Protein 1CEW (pdb70)

Secondary structure (DSSP, 8-state):
---EE--TT-HHHHHHHHHHTHHHHTTS--SEEEEEEEEEEEEEEESSSEEEEEEEEEEEEEEETT-TTHHHHHHHH-SS-S-EEEEEEEEEEETTTTEEEEEEEEE-

Solvent-accessible surface area: 7016 Å² total; per-residue (Å²): 132,63,63,87,96,9,113,76,133,38,148,19,0,95,116,0,23,139,47,0,18,52,54,46,27,171,78,39,152,45,135,51,8,12,75,38,53,154,35,82,41,13,85,90,32,125,81,63,0,44,56,14,36,0,61,0,33,2,6,96,8,67,0,44,82,106,35,84,94,56,116,74,25,27,128,146,29,110,112,125,92,58,150,132,29,42,1,33,2,17,0,40,7,24,72,155,111,126,62,40,110,45,101,78,62,128,54,175

Radius of gyration: 14.5 Å; Cα contacts (8 Å, |Δi|>4): 196; chains: 1; bounding box: 26×41×33 Å

Structure (mmCIF, N/CA/C/O backbone):
data_1CEW
#
_entry.id   1CEW
#
_cell.length_a   47.900
_cell.length_b   47.900
_cell.length_c   87.500
_cell.angle_alpha   90.00
_cell.angle_beta   90.00
_cell.angle_gamma   120.00
#
_symmetry.space_group_name_H-M   'P 31 2 1'
#
loop_
_entity.id
_entity.type
_entity.pdbx_description
1 polymer CYSTATIN
2 water water
#
loop_
_atom_site.group_PDB
_atom_site.id
_atom_site.type_symbol
_atom_site.label_atom_id
_atom_site.label_alt_id
_atom_site.label_comp_id
_atom_site.label_asym_id
_atom_site.label_entity_id
_atom_site.label_seq_id
_atom_site.pdbx_PDB_ins_code
_atom_site.Cartn_x
_atom_site.Cartn_y
_atom_site.Cartn_z
_atom_site.occupancy
_atom_site.B_iso_or_equiv
_atom_site.auth_seq_id
_atom_site.auth_comp_id
_atom_site.auth_asym_id
_atom_site.auth_atom_id
_atom_site.pdbx_PDB_model_num
ATOM 1 N N . GLY A 1 1 ? 4.234 11.202 19.095 0.00 0.00 9 GLY I N 1
ATOM 2 C CA . GLY A 1 1 ? 3.223 12.089 18.503 1.00 28.40 9 GLY I CA 1
ATOM 3 C C . GLY A 1 1 ? 3.491 12.308 17.024 1.00 41.87 9 GLY I C 1
ATOM 4 O O . GLY A 1 1 ? 3.683 11.333 16.294 1.00 33.67 9 GLY I O 1
ATOM 5 N N . ALA A 1 2 ? 3.002 13.457 16.606 1.00 35.61 10 ALA I N 1
ATOM 6 C CA . ALA A 1 2 ? 2.656 13.655 15.200 1.00 29.23 10 ALA I CA 1
ATOM 7 C C . ALA A 1 2 ? 2.114 15.066 15.080 1.00 43.24 10 ALA I C 1
ATOM 8 O O . ALA A 1 2 ? 1.675 15.647 16.076 1.00 43.30 10 ALA I O 1
ATOM 10 N N . PRO A 1 3 ? 2.263 15.625 13.916 1.00 28.39 11 PRO I N 1
ATOM 11 C CA . PRO A 1 3 ? 2.242 17.067 13.918 1.00 30.16 11 PRO I CA 1
ATOM 12 C C . PRO A 1 3 ? 0.828 17.643 14.027 1.00 15.90 11 PRO I C 1
ATOM 13 O O . PRO A 1 3 ? -0.100 17.041 13.498 1.00 15.25 11 PRO I O 1
ATOM 17 N N . VAL A 1 4 ? 0.714 18.653 14.894 1.00 21.33 12 VAL I N 1
ATOM 18 C CA . VAL A 1 4 ? -0.579 19.211 15.375 1.00 21.38 12 VAL I CA 1
ATOM 19 C C . VAL A 1 4 ? -0.557 20.734 15.293 1.00 14.15 12 VAL I C 1
ATOM 20 O O . VAL A 1 4 ? 0.460 21.347 14.990 1.00 19.89 12 VAL I O 1
ATOM 24 N N . PRO A 1 5 ? -1.701 21.305 15.087 1.00 17.25 13 PRO I N 1
ATOM 25 C CA . PRO A 1 5 ? -1.734 22.701 14.646 1.00 18.18 13 PRO I CA 1
ATOM 26 C C . PRO A 1 5 ? -1.265 23.650 15.761 1.00 15.87 13 PRO I C 1
ATOM 27 O O . PRO A 1 5 ? -1.457 23.370 16.954 1.00 18.78 13 PRO I O 1
ATOM 31 N N . VAL A 1 6 ? -0.702 24.770 15.303 1.00 15.15 14 VAL I N 1
ATOM 32 C CA . VAL A 1 6 ? -0.311 25.853 16.172 1.00 3.00 14 VAL I CA 1
ATOM 33 C C . VAL A 1 6 ? -1.161 27.009 15.738 1.00 3.06 14 VAL I C 1
ATOM 34 O O . VAL A 1 6 ? -1.559 26.996 14.577 1.00 8.08 14 VAL I O 1
ATOM 38 N N . ASP A 1 7 ? -1.663 27.752 16.685 1.00 27.55 15 ASP I N 1
ATOM 39 C CA . ASP A 1 7 ? -2.625 28.773 16.267 1.00 17.89 15 ASP I CA 1
ATOM 40 C C . ASP A 1 7 ? -1.814 29.975 15.798 1.00 7.85 15 ASP I C 1
ATOM 41 O O . ASP A 1 7 ? -0.714 30.146 16.303 1.00 20.53 15 ASP I O 1
ATOM 46 N N . GLU A 1 8 ? -2.305 30.716 14.827 1.00 15.58 16 GLU I N 1
ATOM 47 C CA . GLU A 1 8 ? -1.504 31.810 14.209 1.00 19.93 16 GLU I CA 1
ATOM 48 C C . GLU A 1 8 ? -0.983 32.841 15.195 1.00 21.59 16 GLU I C 1
ATOM 49 O O . GLU A 1 8 ? -0.474 33.896 14.810 1.00 29.43 16 GLU I O 1
ATOM 55 N N . ASN A 1 9 ? -1.545 32.762 16.349 1.00 35.63 17 ASN I N 1
ATOM 56 C CA . ASN A 1 9 ? -1.435 33.851 17.280 1.00 24.25 17 ASN I CA 1
ATOM 57 C C . ASN A 1 9 ? -0.316 33.513 18.263 1.00 31.52 17 ASN I C 1
ATOM 58 O O . ASN A 1 9 ? 0.096 34.338 19.082 1.00 33.41 17 ASN I O 1
ATOM 63 N N . ASP A 1 10 ? 0.296 32.379 17.969 1.00 10.74 18 ASP I N 1
ATOM 64 C CA . ASP A 1 10 ? 1.409 31.803 18.737 1.00 12.23 18 ASP I CA 1
ATOM 65 C C . ASP A 1 10 ? 2.718 32.515 18.444 1.00 3.00 18 ASP I C 1
ATOM 66 O O . ASP A 1 10 ? 2.920 33.016 17.348 1.00 12.13 18 ASP I O 1
ATOM 71 N N . GLU A 1 11 ? 3.567 32.541 19.389 1.00 3.00 19 GLU I N 1
ATOM 72 C CA . GLU A 1 11 ? 4.721 33.358 19.187 1.00 5.96 19 GLU I CA 1
ATOM 73 C C . GLU A 1 11 ? 5.883 32.564 18.655 1.00 10.37 19 GLU I C 1
ATOM 74 O O . GLU A 1 11 ? 6.834 33.171 18.164 1.00 8.63 19 GLU I O 1
ATOM 80 N N . GLY A 1 12 ? 5.779 31.256 18.774 1.00 10.06 20 GLY I N 1
ATOM 81 C CA . GLY A 1 12 ? 6.872 30.469 18.186 1.00 14.90 20 GLY I CA 1
ATOM 82 C C . GLY A 1 12 ? 6.723 30.467 16.656 1.00 25.96 20 GLY I C 1
ATOM 83 O O . GLY A 1 12 ? 7.723 30.459 15.930 1.00 16.10 20 GLY I O 1
ATOM 84 N N . LEU A 1 13 ? 5.463 30.301 16.255 1.00 9.29 21 LEU I N 1
ATOM 85 C CA . LEU A 1 13 ? 5.028 30.185 14.891 1.00 3.00 21 LEU I CA 1
ATOM 86 C C . LEU A 1 13 ? 5.405 31.506 14.271 1.00 3.00 21 LEU I C 1
ATOM 87 O O . LEU A 1 13 ? 6.221 31.472 13.348 1.00 18.01 21 LEU I O 1
ATOM 92 N N . GLN A 1 14 ? 5.013 32.597 14.896 1.00 3.49 22 GLN I N 1
ATOM 93 C CA . GLN A 1 14 ? 5.293 33.987 14.398 1.00 8.15 22 GLN I CA 1
ATOM 94 C C . GLN A 1 14 ? 6.798 34.242 14.209 1.00 13.18 22 GLN I C 1
ATOM 95 O O . GLN A 1 14 ? 7.183 35.016 13.347 1.00 18.50 22 GLN I O 1
ATOM 101 N N . ARG A 1 15 ? 7.651 33.498 14.880 1.00 14.14 23 ARG I N 1
ATOM 102 C CA . ARG A 1 15 ? 9.135 33.640 14.794 1.00 18.03 23 ARG I CA 1
ATOM 103 C C . ARG A 1 15 ? 9.663 32.765 13.673 1.00 17.83 23 ARG I C 1
ATOM 104 O O . ARG A 1 15 ? 10.739 33.014 13.099 1.00 8.57 23 ARG I O 1
ATOM 112 N N . ALA A 1 16 ? 8.918 31.714 13.519 1.00 5.33 24 ALA I N 1
ATOM 113 C CA . ALA A 1 16 ? 9.319 30.641 12.596 1.00 3.00 24 ALA I CA 1
ATOM 114 C C . ALA A 1 16 ? 9.007 31.155 11.224 1.00 7.06 24 ALA I C 1
ATOM 115 O O . ALA A 1 16 ? 9.715 30.772 10.306 1.00 9.77 24 ALA I O 1
ATOM 117 N N . LEU A 1 17 ? 7.877 31.838 11.158 1.00 3.00 25 LEU I N 1
ATOM 118 C CA . LEU A 1 17 ? 7.374 32.258 9.847 1.00 3.00 25 LEU I CA 1
ATOM 119 C C . LEU A 1 17 ? 8.184 33.439 9.403 1.00 18.60 25 LEU I C 1
ATOM 120 O O . LEU A 1 17 ? 8.166 33.784 8.226 1.00 21.37 25 LEU I O 1
ATOM 125 N N . GLN A 1 18 ? 8.582 34.202 10.386 1.00 3.00 26 GLN I N 1
ATOM 126 C CA . GLN A 1 18 ? 9.256 35.427 10.003 1.00 3.00 26 GLN I CA 1
ATOM 127 C C . GLN A 1 18 ? 10.642 34.939 9.596 1.00 3.00 26 GLN I C 1
ATOM 128 O O . GLN A 1 18 ? 11.494 35.738 9.291 1.00 8.06 26 GLN I O 1
ATOM 134 N N . PHE A 1 19 ? 11.009 33.744 9.954 1.00 6.18 27 PHE I N 1
ATOM 135 C CA . PHE A 1 19 ? 12.403 33.328 9.721 1.00 3.00 27 PHE I CA 1
ATOM 136 C C . PHE A 1 19 ? 12.441 32.730 8.326 1.00 10.49 27 PHE I C 1
ATOM 137 O O . PHE A 1 19 ? 13.295 33.101 7.531 1.00 19.19 27 PHE I O 1
ATOM 145 N N . ALA A 1 20 ? 11.414 31.995 8.012 1.00 3.74 28 ALA I N 1
ATOM 146 C CA . ALA A 1 20 ? 11.232 31.412 6.698 1.00 3.00 28 ALA I CA 1
ATOM 147 C C . ALA A 1 20 ? 11.301 32.529 5.688 1.00 3.00 28 ALA I C 1
ATOM 148 O O . ALA A 1 20 ? 11.964 32.333 4.697 1.00 3.35 28 ALA I O 1
ATOM 150 N N . MET A 1 21 ? 10.632 33.620 5.935 1.00 3.00 29 MET I N 1
ATOM 151 C CA . MET A 1 21 ? 10.462 34.596 4.894 1.00 7.45 29 MET I CA 1
ATOM 152 C C . MET A 1 21 ? 11.724 35.447 4.592 1.00 8.99 29 MET I C 1
ATOM 153 O O . MET A 1 21 ? 11.717 36.179 3.615 1.00 3.01 29 MET I O 1
ATOM 158 N N . ALA A 1 22 ? 12.575 35.626 5.539 1.00 3.00 30 ALA I N 1
ATOM 159 C CA . ALA A 1 22 ? 13.686 36.563 5.417 1.00 7.95 30 ALA I CA 1
ATOM 160 C C . ALA A 1 22 ? 14.812 35.845 4.713 1.00 6.76 30 ALA I C 1
ATOM 161 O O . ALA A 1 22 ? 15.497 36.379 3.825 1.00 13.69 30 ALA I O 1
ATOM 163 N N . GLU A 1 23 ? 14.756 34.597 5.003 1.00 3.00 31 GLU I N 1
ATOM 164 C CA . GLU A 1 23 ? 15.610 33.654 4.296 1.00 5.81 31 GLU I CA 1
ATOM 165 C C . GLU A 1 23 ? 15.001 33.424 2.930 1.00 9.92 31 GLU I C 1
ATOM 166 O O . GLU A 1 23 ? 15.638 32.825 2.090 1.00 15.27 31 GLU I O 1
ATOM 172 N N . TYR A 1 24 ? 13.717 33.644 2.776 1.00 4.77 32 TYR I N 1
ATOM 173 C CA . TYR A 1 24 ? 13.251 33.376 1.389 1.00 3.00 32 TYR I CA 1
ATOM 174 C C . TYR A 1 24 ? 13.678 34.604 0.606 1.00 3.00 32 TYR I C 1
ATOM 175 O O . TYR A 1 24 ? 14.378 34.592 -0.379 1.00 13.58 32 TYR I O 1
ATOM 184 N N . ASN A 1 25 ? 13.417 35.670 1.149 1.00 3.00 33 ASN I N 1
ATOM 185 C CA . ASN A 1 25 ? 13.793 36.981 0.591 1.00 4.86 33 ASN I CA 1
ATOM 186 C C . ASN A 1 25 ? 15.243 37.278 0.156 1.00 3.83 33 ASN I C 1
ATOM 187 O O . ASN A 1 25 ? 15.409 37.701 -0.980 1.00 5.68 33 ASN I O 1
ATOM 192 N N . ARG A 1 26 ? 16.226 36.677 0.807 1.00 5.50 34 ARG I N 1
ATOM 193 C CA . ARG A 1 26 ? 17.631 36.618 0.306 1.00 3.00 34 ARG I CA 1
ATOM 194 C C . ARG A 1 26 ? 17.867 35.611 -0.810 1.00 7.79 34 ARG I C 1
ATOM 195 O O . ARG A 1 26 ? 18.998 35.383 -1.256 1.00 5.09 34 ARG I O 1
ATOM 203 N N . ALA A 1 27 ? 17.127 34.553 -0.723 1.00 9.04 35 ALA I N 1
ATOM 204 C CA . ALA A 1 27 ? 17.589 33.488 -1.546 1.00 3.00 35 ALA I CA 1
ATOM 205 C C . ALA A 1 27 ? 17.178 33.767 -2.987 1.00 9.15 35 ALA I C 1
ATOM 206 O O . ALA A 1 27 ? 17.821 33.284 -3.932 1.00 9.82 35 ALA I O 1
ATOM 208 N N . SER A 1 28 ? 16.115 34.550 -3.091 1.00 29.46 36 SER I N 1
ATOM 209 C CA . SER A 1 28 ? 15.604 34.999 -4.388 1.00 28.60 36 SER I CA 1
ATOM 210 C C . SER A 1 28 ? 16.456 36.145 -4.915 1.00 32.55 36 SER I C 1
ATOM 211 O O . SER A 1 28 ? 16.866 36.994 -4.137 1.00 19.20 36 SER I O 1
ATOM 214 N N . ASN A 1 29 ? 16.701 36.108 -6.203 1.00 45.09 37 ASN I N 1
ATOM 215 C CA . ASN A 1 29 ? 17.478 37.087 -6.960 1.00 39.68 37 ASN I CA 1
ATOM 216 C C . ASN A 1 29 ? 16.498 37.951 -7.738 1.00 29.89 37 ASN I C 1
ATOM 217 O O . ASN A 1 29 ? 16.818 38.485 -8.797 1.00 48.33 37 ASN I O 1
ATOM 222 N N . ASP A 1 30 ? 15.505 38.415 -7.028 1.00 20.62 38 ASP I N 1
ATOM 223 C CA . ASP A 1 30 ? 14.702 39.531 -7.586 1.00 29.67 38 ASP I CA 1
ATOM 224 C C . ASP A 1 30 ? 15.031 40.817 -6.809 1.00 4.27 38 ASP I C 1
ATOM 225 O O . ASP A 1 30 ? 16.035 40.811 -6.101 1.00 15.38 38 ASP I O 1
ATOM 230 N N . LYS A 1 31 ? 14.408 41.926 -7.122 1.00 16.43 39 LYS I N 1
ATOM 231 C CA . LYS A 1 31 ? 14.841 43.199 -6.614 1.00 6.60 39 LYS I CA 1
ATOM 232 C C . LYS A 1 31 ? 13.798 43.688 -5.629 1.00 25.71 39 LYS I C 1
ATOM 233 O O . LYS A 1 31 ? 14.067 44.518 -4.761 1.00 25.91 39 LYS I O 1
ATOM 239 N N . TYR A 1 32 ? 12.661 43.083 -5.749 1.00 5.69 40 TYR I N 1
ATOM 240 C CA . TYR A 1 32 ? 11.621 43.409 -4.789 1.00 22.54 40 TYR I CA 1
ATOM 241 C C . TYR A 1 32 ? 11.537 42.297 -3.740 1.00 5.55 40 TYR I C 1
ATOM 242 O O . TYR A 1 32 ? 11.371 41.147 -4.119 1.00 4.36 40 TYR I O 1
ATOM 251 N N . SER A 1 33 ? 11.033 42.786 -2.646 1.00 23.87 41 SER I N 1
ATOM 252 C CA . SER A 1 33 ? 10.390 42.040 -1.623 1.00 16.06 41 SER I CA 1
ATOM 253 C C . SER A 1 33 ? 9.156 41.258 -2.064 1.00 30.40 41 SER I C 1
ATOM 254 O O . SER A 1 33 ? 8.323 41.802 -2.794 1.00 28.94 41 SER I O 1
ATOM 257 N N . SER A 1 34 ? 9.001 40.178 -1.285 1.00 12.89 42 SER I N 1
ATOM 258 C CA . SER A 1 34 ? 7.870 39.236 -1.110 1.00 6.19 42 SER I CA 1
ATOM 259 C C . SER A 1 34 ? 7.356 39.262 0.317 1.00 3.00 42 SER I C 1
ATOM 260 O O . SER A 1 34 ? 8.146 39.588 1.185 1.00 3.00 42 SER I O 1
ATOM 263 N N . ARG A 1 35 ? 6.068 39.046 0.437 1.00 3.00 43 ARG I N 1
ATOM 264 C CA . ARG A 1 35 ? 5.284 39.000 1.646 1.00 3.00 43 ARG I CA 1
ATOM 265 C C . ARG A 1 35 ? 4.478 37.721 1.802 1.00 3.00 43 ARG I C 1
ATOM 266 O O . ARG A 1 35 ? 4.053 37.188 0.795 1.00 3.43 43 ARG I O 1
ATOM 274 N N . VAL A 1 36 ? 4.035 37.340 3.005 1.00 3.40 44 VAL I N 1
ATOM 275 C CA . VAL A 1 36 ? 2.962 36.295 3.202 1.00 3.53 44 VAL I CA 1
ATOM 276 C C . VAL A 1 36 ? 1.579 36.912 3.024 1.00 19.86 44 VAL I C 1
ATOM 277 O O . VAL A 1 36 ? 1.319 38.020 3.493 1.00 15.54 44 VAL I O 1
ATOM 281 N N . VAL A 1 37 ? 0.750 36.230 2.287 1.00 7.32 45 VAL I N 1
ATOM 282 C CA . VAL A 1 37 ? -0.520 36.825 1.942 1.00 13.09 45 VAL I CA 1
ATOM 283 C C . VAL A 1 37 ? -1.562 36.026 2.689 1.00 4.19 45 VAL I C 1
ATOM 284 O O . VAL A 1 37 ? -2.648 36.540 2.995 1.00 23.34 45 VAL I O 1
ATOM 288 N N . ARG A 1 38 ? -1.059 34.937 3.229 1.00 3.00 46 ARG I N 1
ATOM 289 C CA . ARG A 1 38 ? -1.952 34.006 3.967 1.00 3.21 46 ARG I CA 1
ATOM 290 C C . ARG A 1 38 ? -1.159 32.812 4.511 1.00 3.00 46 ARG I C 1
ATOM 291 O O . ARG A 1 38 ? -0.413 32.255 3.737 1.00 10.40 46 ARG I O 1
ATOM 299 N N . VAL A 1 39 ? -1.340 32.338 5.738 1.00 3.00 47 VAL I N 1
ATOM 300 C CA . VAL A 1 39 ? -0.748 31.073 6.082 1.00 3.00 47 VAL I CA 1
ATOM 301 C C . VAL A 1 39 ? -1.816 30.019 5.755 1.00 3.00 47 VAL I C 1
ATOM 302 O O . VAL A 1 39 ? -2.961 30.404 5.877 1.00 11.30 47 VAL I O 1
ATOM 306 N N . ILE A 1 40 ? -1.557 28.936 5.033 1.00 3.00 48 ILE I N 1
ATOM 307 C CA . ILE A 1 40 ? -2.552 27.992 4.545 1.00 3.00 48 ILE I CA 1
ATOM 308 C C . ILE A 1 40 ? -2.840 26.835 5.479 1.00 5.14 48 ILE I C 1
ATOM 309 O O . ILE A 1 40 ? -4.012 26.553 5.746 1.00 15.77 48 ILE I O 1
ATOM 314 N N . SER A 1 41 ? -1.762 26.381 6.121 1.00 3.00 49 SER I N 1
ATOM 315 C CA . SER A 1 41 ? -1.730 25.614 7.350 1.00 3.00 49 SER I CA 1
ATOM 316 C C . SER A 1 41 ? -0.413 25.890 8.050 1.00 14.33 49 SER I C 1
ATOM 317 O O . SER A 1 41 ? 0.534 26.209 7.346 1.00 7.83 49 SER I O 1
ATOM 320 N N . ALA A 1 42 ? -0.392 25.847 9.395 1.00 15.05 50 ALA I N 1
ATOM 321 C CA . ALA A 1 42 ? 0.793 26.020 10.278 1.00 3.00 50 ALA I CA 1
ATOM 322 C C . ALA A 1 42 ? 0.668 24.864 11.254 1.00 3.00 50 ALA I C 1
ATOM 323 O O . ALA A 1 42 ? -0.481 24.627 11.584 1.00 7.57 50 ALA I O 1
ATOM 325 N N . LYS A 1 43 ? 1.680 23.947 11.367 1.00 4.25 51 LYS I N 1
ATOM 326 C CA . LYS A 1 43 ? 1.695 22.800 12.293 1.00 3.00 51 LYS I CA 1
ATOM 327 C C . LYS A 1 43 ? 2.943 22.782 13.167 1.00 3.00 51 LYS I C 1
ATOM 328 O O . LYS A 1 43 ? 4.009 23.000 12.653 1.00 5.35 51 LYS I O 1
ATOM 334 N N . ARG A 1 44 ? 2.927 22.182 14.332 1.00 14.90 52 ARG I N 1
ATOM 335 C CA . ARG A 1 44 ? 4.217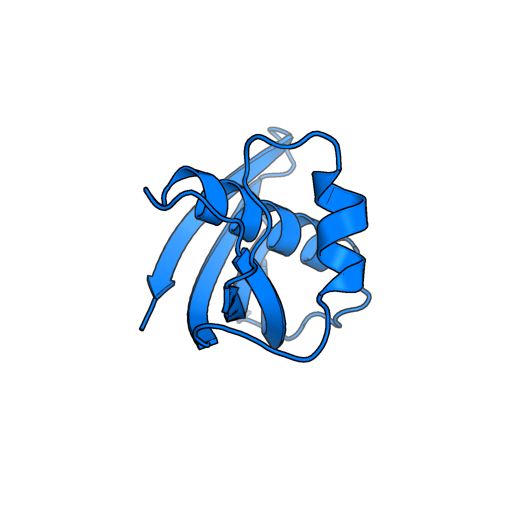 21.843 14.932 1.00 3.00 52 ARG I CA 1
ATOM 336 C C . ARG A 1 44 ? 4.311 20.397 15.431 1.00 3.38 52 ARG I C 1
ATOM 337 O O . ARG A 1 44 ? 3.296 19.760 15.681 1.00 10.92 52 ARG I O 1
ATOM 345 N N . GLN A 1 45 ? 5.529 19.916 15.568 1.00 3.00 53 GLN I N 1
ATOM 346 C CA . GLN A 1 45 ? 5.830 18.718 16.284 1.00 3.00 53 GLN I CA 1
ATOM 347 C C . GLN A 1 45 ? 7.193 18.752 16.958 1.00 6.89 53 GLN I C 1
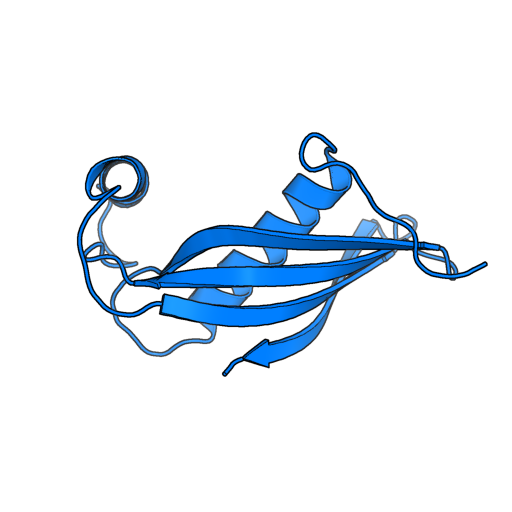ATOM 348 O O . GLN A 1 45 ? 8.073 19.599 16.736 1.00 5.69 53 GLN I O 1
ATOM 354 N N . LEU A 1 46 ? 7.147 18.040 18.017 1.00 41.13 54 LEU I N 1
ATOM 355 C CA . LEU A 1 46 ? 8.228 18.028 18.973 1.00 43.95 54 LEU I CA 1
ATOM 356 C C . LEU A 1 46 ? 9.031 16.740 18.753 1.00 34.76 54 LEU I C 1
ATOM 357 O O . LEU A 1 46 ? 8.544 15.633 18.961 1.00 37.32 54 LEU I O 1
ATOM 362 N N . VAL A 1 47 ? 10.160 16.869 18.169 1.00 24.16 55 VAL I N 1
ATOM 363 C CA . VAL A 1 47 ? 10.859 15.626 17.946 1.00 34.48 55 VAL I CA 1
ATOM 364 C C . VAL A 1 47 ? 12.095 15.626 18.828 1.00 36.97 55 VAL I C 1
ATOM 365 O O . VAL A 1 47 ? 12.479 14.574 19.322 1.00 39.16 55 VAL I O 1
ATOM 369 N N . SER A 1 48 ? 12.505 16.803 19.238 1.00 28.44 56 SER I N 1
ATOM 370 C CA . SER A 1 48 ? 13.506 16.964 20.304 1.00 24.55 56 SER I CA 1
ATOM 371 C C . SER A 1 48 ? 13.604 18.447 20.496 1.00 25.95 56 SER I C 1
ATOM 372 O O . SER A 1 48 ? 12.955 18.880 21.444 1.00 29.12 56 SER I O 1
ATOM 375 N N . GLY A 1 49 ? 13.914 19.118 19.349 1.00 3.00 57 GLY I N 1
ATOM 376 C CA . GLY A 1 49 ? 13.519 20.515 19.255 1.00 13.42 57 GLY I CA 1
ATOM 377 C C . GLY A 1 49 ? 12.109 20.665 18.694 1.00 5.72 57 GLY I C 1
ATOM 378 O O . GLY A 1 49 ? 11.472 19.650 18.490 1.00 6.97 57 GLY I O 1
ATOM 379 N N . ILE A 1 50 ? 11.645 21.879 18.337 1.00 12.48 58 ILE I N 1
ATOM 380 C CA . ILE A 1 50 ? 10.274 22.073 17.758 1.00 3.00 58 ILE I CA 1
ATOM 381 C C . ILE A 1 50 ? 10.322 22.393 16.266 1.00 6.21 58 ILE I C 1
ATOM 382 O O . ILE A 1 50 ? 11.218 23.086 15.789 1.00 9.05 58 ILE I O 1
ATOM 387 N N . LYS A 1 51 ? 9.637 21.557 15.548 1.00 13.27 59 LYS I N 1
ATOM 388 C CA . LYS A 1 51 ? 9.777 21.520 14.100 1.00 4.65 59 LYS I CA 1
ATOM 389 C C . LYS A 1 51 ? 8.470 22.008 13.551 1.00 3.00 59 LYS I C 1
ATOM 390 O O . LYS A 1 51 ? 7.513 21.348 13.888 1.00 3.78 59 LYS I O 1
ATOM 396 N N . TYR A 1 52 ? 8.446 23.121 12.861 1.00 3.87 60 TYR I N 1
ATOM 397 C CA . TYR A 1 52 ? 7.243 23.696 12.311 1.00 3.00 60 TYR I CA 1
ATOM 398 C C . TYR A 1 52 ? 7.194 23.291 10.842 1.00 3.00 60 TYR I C 1
ATOM 399 O O . TYR A 1 52 ? 8.206 23.451 10.171 1.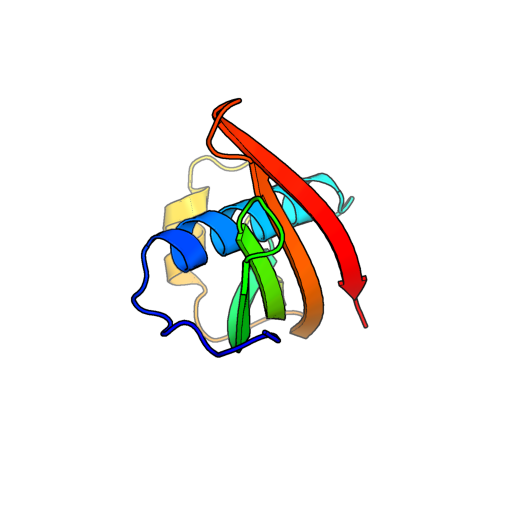00 7.64 60 TYR I O 1
ATOM 408 N N . ILE A 1 53 ? 6.001 23.141 10.342 1.00 12.54 61 ILE I N 1
ATOM 409 C CA . ILE A 1 53 ? 5.642 22.962 8.943 1.00 3.00 61 ILE I CA 1
ATOM 410 C C . ILE A 1 53 ? 4.563 23.963 8.609 1.00 3.00 61 ILE I C 1
ATOM 411 O O . ILE A 1 53 ? 3.373 23.760 8.853 1.00 3.00 61 ILE I O 1
ATOM 416 N N . LEU A 1 54 ? 5.005 24.906 7.842 1.00 6.82 62 LEU I N 1
ATOM 417 C CA . LEU A 1 54 ? 4.185 26.061 7.406 1.00 9.35 62 LEU I CA 1
ATOM 418 C C . LEU A 1 54 ? 3.780 25.856 5.949 1.00 4.75 62 LEU I C 1
ATOM 419 O O . LEU A 1 54 ? 4.584 25.370 5.177 1.00 9.05 62 LEU I O 1
ATOM 424 N N . GLN A 1 55 ? 2.645 26.353 5.512 1.00 10.54 63 GLN I N 1
ATOM 425 C CA . GLN A 1 55 ? 2.324 26.390 4.065 1.00 3.00 63 GLN I CA 1
ATOM 426 C C . GLN A 1 55 ? 1.876 27.808 3.754 1.00 3.00 63 GLN I C 1
ATOM 427 O O . GLN A 1 55 ? 1.136 28.404 4.519 1.00 8.54 63 GLN I O 1
ATOM 433 N N . VAL A 1 56 ? 2.546 28.507 2.897 1.00 7.37 64 VAL I N 1
ATOM 434 C CA . VAL A 1 56 ? 2.268 29.937 2.879 1.00 5.76 64 VAL I CA 1
ATOM 435 C C . VAL A 1 56 ? 2.065 30.485 1.471 1.00 3.00 64 VAL I C 1
ATOM 436 O O . VAL A 1 56 ? 2.654 29.920 0.579 1.00 4.20 64 VAL I O 1
ATOM 440 N N . GLU A 1 57 ? 1.130 31.412 1.239 1.00 7.22 65 GLU I N 1
ATOM 441 C CA . GLU A 1 57 ? 0.947 32.026 -0.064 1.00 3.00 65 GLU I CA 1
ATOM 442 C C . GLU A 1 57 ? 1.796 33.240 0.065 1.00 7.61 65 GLU I C 1
ATOM 443 O O . GLU A 1 57 ? 1.555 34.035 0.965 1.00 18.45 65 GLU I O 1
ATOM 449 N N . ILE A 1 58 ? 2.660 33.413 -0.861 1.00 10.57 66 ILE I N 1
ATOM 450 C CA . ILE A 1 58 ? 3.568 34.573 -0.818 1.00 4.41 66 ILE I CA 1
ATOM 451 C C . ILE A 1 58 ? 3.312 35.463 -1.988 1.00 3.00 66 ILE I C 1
ATOM 452 O O . ILE A 1 58 ? 2.830 34.926 -2.970 1.00 7.94 66 ILE I O 1
ATOM 457 N N . GLY A 1 59 ? 3.404 36.766 -1.837 1.00 3.18 67 GLY I N 1
ATOM 458 C CA . GLY A 1 59 ? 3.121 37.577 -3.028 1.00 3.39 67 GLY I CA 1
ATOM 459 C C . GLY A 1 59 ? 4.244 38.520 -3.379 1.00 8.94 67 GLY I C 1
ATOM 460 O O . GLY A 1 59 ? 4.780 39.082 -2.455 1.00 18.70 67 GLY I O 1
ATOM 461 N N . ARG A 1 60 ? 4.387 38.936 -4.614 1.00 6.67 68 ARG I N 1
ATOM 462 C CA . ARG A 1 60 ? 5.351 40.011 -4.809 1.00 3.00 68 ARG I CA 1
ATOM 463 C C . ARG A 1 60 ? 4.868 41.456 -4.708 1.00 9.99 68 ARG I C 1
ATOM 464 O O . ARG A 1 60 ? 3.825 41.833 -5.278 1.00 17.25 68 ARG I O 1
ATOM 472 N N . THR A 1 61 ? 5.771 42.231 -4.112 1.00 9.03 69 THR I N 1
ATOM 473 C CA . THR A 1 61 ? 5.619 43.683 -3.811 1.00 24.88 69 THR I CA 1
ATOM 474 C C . THR A 1 61 ? 6.394 44.581 -4.781 1.00 15.37 69 THR I C 1
ATOM 475 O O . THR A 1 61 ? 7.097 44.068 -5.642 1.00 9.36 69 THR I O 1
ATOM 479 N N . THR A 1 62 ? 6.203 45.879 -4.715 1.00 20.59 70 THR I N 1
ATOM 480 C CA . THR A 1 62 ? 6.921 46.746 -5.630 1.00 11.31 70 THR I CA 1
ATOM 481 C C . THR A 1 62 ? 7.981 47.479 -4.849 1.00 12.47 70 THR I C 1
ATOM 482 O O . THR A 1 62 ? 8.112 48.686 -5.045 1.00 15.49 70 THR I O 1
ATOM 486 N N . CYS A 1 63 ? 8.364 46.836 -3.769 1.00 24.57 71 CYS I N 1
ATOM 487 C CA . CYS A 1 63 ? 9.161 47.463 -2.709 1.00 13.49 71 CYS I CA 1
ATOM 488 C C . CYS A 1 63 ? 10.512 46.804 -2.731 1.00 32.93 71 CYS I C 1
ATOM 489 O O . CYS A 1 63 ? 10.592 45.626 -2.411 1.00 29.65 71 CYS I O 1
ATOM 492 N N . PRO A 1 64 ? 11.466 47.565 -3.185 1.00 26.45 72 PRO I N 1
ATOM 493 C CA . PRO A 1 64 ? 12.833 47.093 -3.283 1.00 33.12 72 PRO I CA 1
ATOM 494 C C . PRO A 1 64 ? 13.421 46.900 -1.905 1.00 19.12 72 PRO I C 1
ATOM 495 O O . PRO A 1 64 ? 13.576 47.924 -1.236 1.00 27.16 72 PRO I O 1
ATOM 499 N N . LYS A 1 65 ? 14.029 45.711 -1.788 1.00 15.32 73 LYS I N 1
ATOM 500 C CA . LYS A 1 65 ? 14.945 45.235 -0.742 1.00 13.87 73 LYS I CA 1
ATOM 501 C C . LYS A 1 65 ? 16.140 46.141 -0.520 1.00 17.70 73 LYS I C 1
ATOM 502 O O . LYS A 1 65 ? 16.798 45.971 0.507 1.00 37.12 73 LYS I O 1
ATOM 508 N N . SER A 1 66 ? 16.218 47.198 -1.309 1.00 36.98 74 SER I N 1
ATOM 509 C CA . SER A 1 66 ? 17.147 48.352 -1.117 1.00 32.98 74 SER I CA 1
ATOM 510 C C . SER A 1 66 ? 16.610 49.432 -0.192 1.00 32.70 74 SER I C 1
ATOM 511 O O . SER A 1 66 ? 17.418 50.001 0.541 1.00 31.91 74 SER I O 1
ATOM 514 N N . SER A 1 67 ? 15.407 49.919 -0.542 1.00 41.17 75 SER I N 1
ATOM 515 C CA . SER A 1 67 ? 14.832 51.224 -0.122 1.00 40.29 75 SER I CA 1
ATOM 516 C C . SER A 1 67 ? 14.578 51.396 1.392 1.00 46.87 75 SER I C 1
ATOM 517 O O . SER A 1 67 ? 14.549 50.409 2.123 1.00 36.60 75 SER I O 1
ATOM 520 N N . GLY A 1 68 ? 14.664 52.605 1.946 1.00 39.27 76 GLY I N 1
ATOM 521 C CA . GLY A 1 68 ? 14.619 52.654 3.435 1.00 40.31 76 GLY I CA 1
ATOM 522 C C . GLY A 1 68 ? 13.179 52.664 3.951 1.00 50.88 76 GLY I C 1
ATOM 523 O O . GLY A 1 68 ? 12.876 52.080 4.997 1.00 39.31 76 GLY I O 1
ATOM 524 N N . ASP A 1 69 ? 12.377 53.196 3.038 1.00 38.71 77 ASP I N 1
ATOM 525 C CA . ASP A 1 69 ? 10.913 53.257 2.858 1.00 32.24 77 ASP I CA 1
ATOM 526 C C . ASP A 1 69 ? 10.285 51.860 2.947 1.00 31.05 77 ASP I C 1
ATOM 527 O O . ASP A 1 69 ? 9.089 51.768 3.190 1.00 24.38 77 ASP I O 1
ATOM 532 N N . LEU A 1 70 ? 11.125 50.824 2.912 1.00 31.38 78 LEU I N 1
ATOM 533 C CA . LEU A 1 70 ? 10.746 49.379 2.895 1.00 19.86 78 LEU I CA 1
ATOM 534 C C . LEU A 1 70 ? 9.526 48.969 3.722 1.00 33.86 78 LEU I C 1
ATOM 535 O O . LEU A 1 70 ? 8.601 48.414 3.129 1.00 33.93 78 LEU I O 1
ATOM 540 N N . GLN A 1 71 ? 9.617 49.029 5.048 1.00 32.24 79 GLN I N 1
ATOM 541 C CA . GLN A 1 71 ? 8.568 48.377 5.827 1.00 34.53 79 GLN I CA 1
ATOM 542 C C . GLN A 1 71 ? 7.289 49.197 5.823 1.00 30.75 79 GLN I C 1
ATOM 543 O O . GLN A 1 71 ? 6.189 48.632 5.718 1.00 38.29 79 GLN I O 1
ATOM 549 N N . SER A 1 72 ? 7.497 50.463 5.685 1.00 16.95 80 SER I N 1
ATOM 550 C CA . SER A 1 72 ?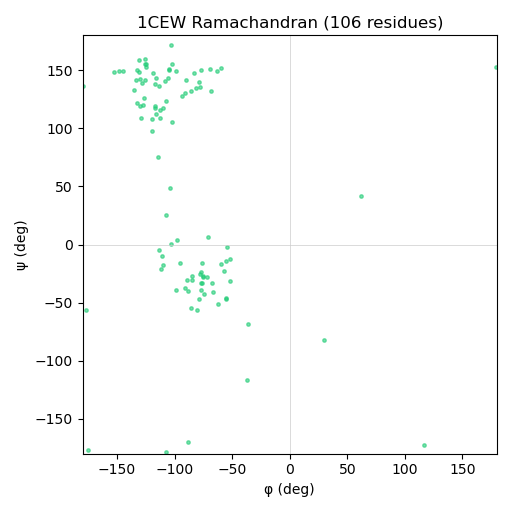 6.351 51.337 5.467 1.00 29.87 80 SER I CA 1
ATOM 551 C C . SER A 1 72 ? 5.722 51.046 4.107 1.00 37.89 80 SER I C 1
ATOM 552 O O . SER A 1 72 ? 4.485 50.953 3.999 1.00 25.40 80 SER I O 1
ATOM 555 N N . CYS A 1 73 ? 6.638 50.841 3.132 1.00 24.54 81 CYS I N 1
ATOM 556 C CA . CYS A 1 73 ? 6.207 50.475 1.779 1.00 27.34 81 CYS I CA 1
ATOM 557 C C . CYS A 1 73 ? 5.340 49.236 1.864 1.00 19.10 81 CYS I C 1
ATOM 558 O O . CYS A 1 73 ? 4.281 49.208 1.244 1.00 23.90 81 CYS I O 1
ATOM 561 N N . GLU A 1 74 ? 5.815 48.252 2.628 1.00 7.27 82 GLU I N 1
ATOM 562 C CA . GLU A 1 74 ? 5.153 46.941 2.574 1.00 3.00 82 GLU I CA 1
ATOM 563 C C . GLU A 1 74 ? 3.736 46.854 3.122 1.00 21.92 82 GLU I C 1
ATOM 564 O O . GLU A 1 74 ? 3.041 45.918 2.704 1.00 26.38 82 GLU I O 1
ATOM 570 N N . PHE A 1 75 ? 3.432 47.639 4.137 1.00 28.54 83 PHE I N 1
ATOM 571 C CA . PHE A 1 75 ? 2.112 47.610 4.814 1.00 25.29 83 PHE I CA 1
ATOM 572 C C . PHE A 1 75 ? 1.150 48.232 3.821 1.00 39.72 83 PHE I C 1
ATOM 573 O O . PHE A 1 75 ? -0.059 47.996 3.872 1.00 34.06 83 PHE I O 1
ATOM 581 N N . HIS A 1 76 ? 1.757 49.107 3.010 1.00 41.17 84 HIS I N 1
ATOM 582 C CA . HIS A 1 76 ? 0.973 49.954 2.111 1.00 25.45 84 HIS I CA 1
ATOM 583 C C . HIS A 1 76 ? 0.469 49.386 0.802 1.00 28.49 84 HIS I C 1
ATOM 584 O O . HIS A 1 76 ? -0.726 49.546 0.531 1.00 34.12 84 HIS I O 1
ATOM 591 N N . ASP A 1 77 ? 1.361 48.883 -0.017 1.00 34.58 85 ASP I N 1
ATOM 592 C CA . ASP A 1 77 ? 0.858 48.374 -1.298 1.00 52.67 85 ASP I CA 1
ATOM 593 C C . ASP A 1 77 ? -0.177 47.235 -1.215 1.00 53.01 85 ASP I C 1
ATOM 594 O O . ASP A 1 77 ? -1.174 47.299 -1.943 1.00 45.71 85 ASP I O 1
ATOM 599 N N . GLU A 1 78 ? -0.203 46.652 -0.022 0.00 0.00 86 GLU I N 1
ATOM 600 C CA . GLU A 1 78 ? -1.299 45.849 0.588 0.00 0.00 86 GLU I CA 1
ATOM 601 C C . GLU A 1 78 ? -2.237 45.048 -0.337 0.00 0.00 86 GLU I C 1
ATOM 602 O O . GLU A 1 78 ? -1.979 43.858 -0.516 0.00 0.00 86 GLU I O 1
ATOM 608 N N . PRO A 1 79 ? -3.282 45.619 -0.948 0.00 0.00 87 PRO I N 1
ATOM 609 C CA . PRO A 1 79 ? -4.156 44.820 -1.825 0.00 0.00 87 PRO I CA 1
ATOM 610 C C . PRO A 1 79 ? -4.195 45.344 -3.267 0.00 0.00 87 PRO I C 1
ATOM 611 O O . PRO A 1 79 ? -4.954 46.263 -3.573 0.00 0.00 87 PRO I O 1
ATOM 615 N N . GLU A 1 80 ? -3.380 44.699 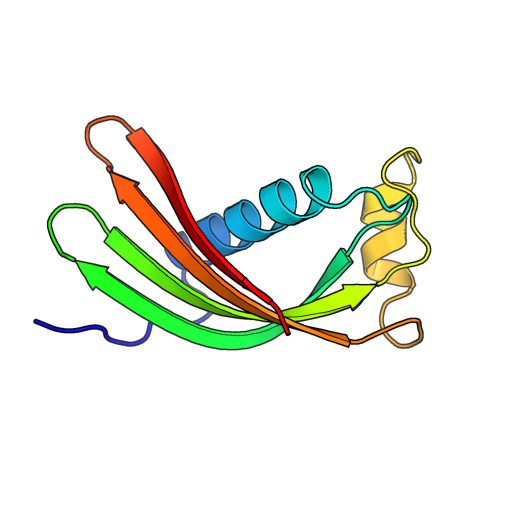-4.098 0.00 0.00 88 GLU I N 1
ATOM 616 C CA . GLU A 1 80 ? -3.005 44.952 -5.514 0.00 0.00 88 GLU I CA 1
ATOM 617 C C . GLU A 1 80 ? -2.079 43.750 -5.958 0.00 0.00 88 GLU I C 1
ATOM 618 O O . GLU A 1 80 ? -2.532 42.718 -5.477 0.00 0.00 88 GLU I O 1
ATOM 624 N N . MET A 1 81 ? -1.402 43.529 -7.195 0.00 0.00 89 MET I N 1
ATOM 625 C CA . MET A 1 81 ? 0.127 43.307 -7.627 0.00 0.00 89 MET I CA 1
ATOM 626 C C . MET A 1 81 ? 0.443 41.945 -8.245 0.00 0.00 89 MET I C 1
ATOM 627 O O . MET A 1 81 ? -0.479 41.213 -8.607 0.00 0.00 89 MET I O 1
ATOM 632 N N . ALA A 1 82 ? 1.736 41.800 -8.419 0.00 0.00 90 ALA I N 1
ATOM 633 C CA . ALA A 1 82 ? 2.416 40.726 -9.135 1.00 29.09 90 ALA I CA 1
ATOM 634 C C . ALA A 1 82 ? 1.795 39.355 -8.980 1.00 48.15 90 ALA I C 1
ATOM 635 O O . ALA A 1 82 ? 0.902 38.997 -9.749 0.00 0.00 90 ALA I O 1
ATOM 637 N N . LYS A 1 83 ? 2.566 38.483 -8.379 1.00 39.89 91 LYS I N 1
ATOM 638 C CA . LYS A 1 83 ? 2.264 37.053 -8.534 1.00 40.57 91 LYS I CA 1
ATOM 639 C C . LYS A 1 83 ? 2.189 36.412 -7.162 1.00 28.49 91 LYS I C 1
ATOM 640 O O . LYS A 1 83 ? 3.057 36.722 -6.362 1.00 36.67 91 LYS I O 1
ATOM 646 N N . TYR A 1 84 ? 1.219 35.536 -6.966 1.00 20.29 92 TYR I N 1
ATOM 647 C CA . TYR A 1 84 ? 1.048 34.678 -5.777 1.00 33.10 92 TYR I CA 1
ATOM 648 C C . TYR A 1 84 ? 1.884 33.398 -5.963 1.00 26.41 92 TYR I C 1
ATOM 649 O O . TYR A 1 84 ? 1.928 32.864 -7.062 1.00 27.41 92 TYR I O 1
ATOM 658 N N . THR A 1 85 ? 2.656 32.993 -4.976 1.00 34.22 93 THR I N 1
ATOM 659 C CA . THR A 1 85 ? 3.522 31.770 -5.038 1.00 19.41 93 THR I CA 1
ATOM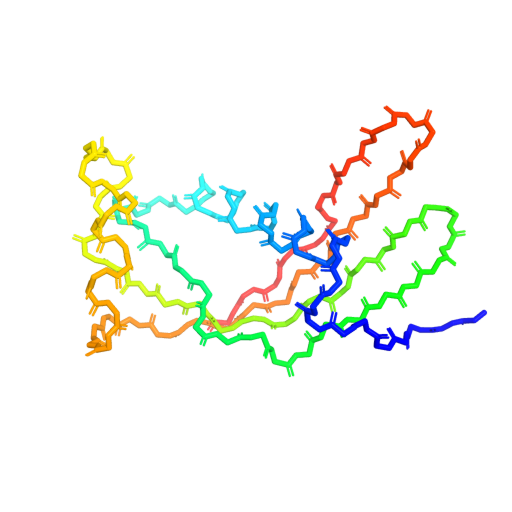 660 C C . THR A 1 85 ? 3.131 30.943 -3.820 1.00 17.20 93 THR I C 1
ATOM 661 O O . THR A 1 85 ? 2.767 31.562 -2.833 1.00 28.01 93 THR I O 1
ATOM 665 N N . THR A 1 86 ? 3.051 29.624 -3.865 1.00 5.86 94 THR I N 1
ATOM 666 C CA . THR A 1 86 ? 2.672 29.038 -2.612 1.00 9.68 94 THR I CA 1
ATOM 667 C C . THR A 1 86 ? 3.875 28.258 -2.145 1.00 8.30 94 THR I C 1
ATOM 668 O O . THR A 1 86 ? 4.496 27.769 -3.064 1.00 9.55 94 THR I O 1
ATOM 672 N N . CYS A 1 87 ? 4.289 28.307 -0.841 1.00 7.51 95 CYS I N 1
ATOM 673 C CA . CYS A 1 87 ? 5.447 27.507 -0.369 1.00 3.00 95 CYS I CA 1
ATOM 674 C C . CYS A 1 87 ? 5.167 26.587 0.817 1.00 3.00 95 CYS I C 1
ATOM 675 O O . CYS A 1 87 ? 4.268 26.824 1.602 1.00 3.00 95 CYS I O 1
ATOM 678 N N . THR A 1 88 ? 5.890 25.512 0.937 1.00 3.00 96 THR I N 1
ATOM 679 C CA . THR A 1 88 ? 5.896 24.798 2.214 1.00 3.00 96 THR I CA 1
ATOM 680 C C . THR A 1 88 ? 7.238 24.946 2.923 1.00 3.00 96 THR I C 1
ATOM 681 O O . THR A 1 88 ? 8.254 24.522 2.405 1.00 3.00 96 THR I O 1
ATOM 685 N N . PHE A 1 89 ? 7.284 25.534 4.072 1.00 5.60 97 PHE I N 1
ATOM 686 C CA . PHE A 1 89 ? 8.550 25.574 4.780 1.00 3.00 97 PHE I CA 1
ATOM 687 C C . PHE A 1 89 ? 8.552 24.675 5.981 1.00 3.00 97 PHE I C 1
ATOM 688 O O . PHE A 1 89 ? 7.593 24.618 6.712 1.00 3.09 97 PHE I O 1
ATOM 696 N N . VAL A 1 90 ? 9.625 24.024 6.219 1.00 3.66 98 VAL I N 1
ATOM 697 C CA . VAL A 1 90 ? 9.688 23.319 7.438 1.00 3.00 98 VAL I CA 1
ATOM 698 C C . VAL A 1 90 ? 10.822 23.988 8.166 1.00 3.00 98 VAL I C 1
ATOM 699 O O . VAL A 1 90 ? 11.863 23.988 7.537 1.00 4.11 98 VAL I O 1
ATOM 703 N N . VAL A 1 91 ? 10.598 24.628 9.351 1.00 5.95 99 VAL I N 1
ATOM 704 C CA . VAL A 1 91 ? 11.655 25.210 10.230 1.00 3.00 99 VAL I CA 1
ATOM 705 C C . VAL A 1 91 ? 11.933 24.391 11.486 1.00 3.00 99 VAL I C 1
ATOM 706 O O . VAL A 1 91 ? 11.056 23.681 11.930 1.00 7.05 99 VAL I O 1
ATOM 710 N N . TYR A 1 92 ? 13.158 24.278 11.955 1.00 3.36 100 TYR I N 1
ATOM 711 C CA . TYR A 1 92 ? 13.457 23.412 13.110 1.00 3.00 100 TYR I CA 1
ATOM 712 C C . TYR A 1 92 ? 14.201 24.203 14.172 1.00 3.00 100 TYR I C 1
ATOM 713 O O 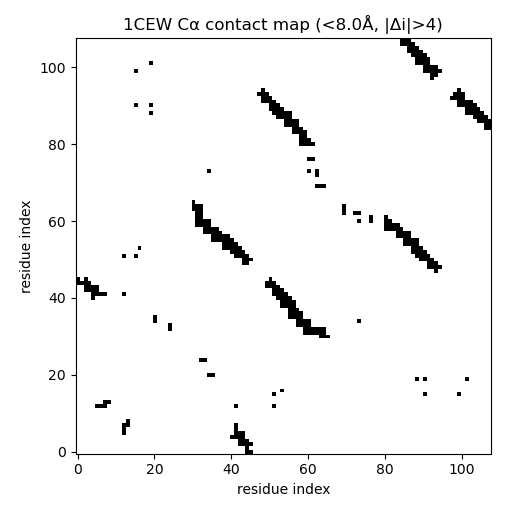. TYR A 1 92 ? 15.082 24.936 13.784 1.00 5.95 100 TYR I O 1
ATOM 722 N N . SER A 1 93 ? 13.713 24.210 15.412 1.00 7.81 101 SER I N 1
ATOM 723 C CA . SER A 1 93 ? 14.141 25.081 16.505 1.00 3.00 101 SER I CA 1
ATOM 724 C C . SER A 1 93 ? 14.734 24.278 17.648 1.00 5.55 101 SER I C 1
ATOM 725 O O . SER A 1 93 ? 14.261 23.175 17.961 1.00 8.65 101 SER I O 1
ATOM 728 N N . ILE A 1 94 ? 15.985 24.574 17.913 1.00 4.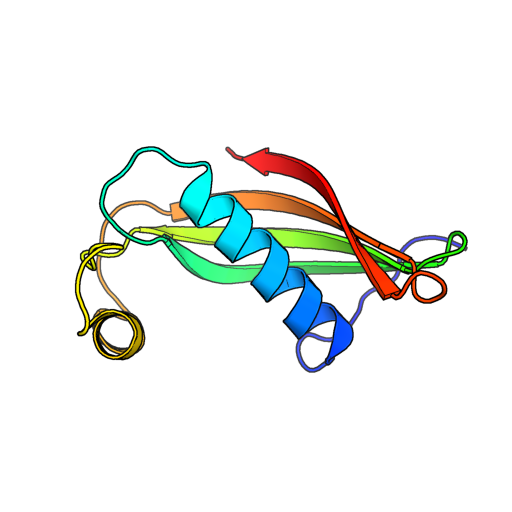25 102 ILE I N 1
ATOM 729 C CA . ILE A 1 94 ? 16.794 23.679 18.739 1.00 3.00 102 ILE I CA 1
ATOM 730 C C . ILE A 1 94 ? 17.122 24.411 20.015 1.00 10.08 102 ILE I C 1
ATOM 731 O O . ILE A 1 94 ? 18.222 24.965 20.007 1.00 21.99 102 ILE I O 1
ATOM 736 N N . PRO A 1 95 ? 16.158 24.551 20.933 1.00 20.94 103 PRO I N 1
ATOM 737 C CA . PRO A 1 95 ? 16.261 25.606 21.965 1.00 30.22 103 PRO I CA 1
ATOM 738 C C . PRO A 1 95 ? 17.310 25.434 23.068 1.00 28.86 103 PRO I C 1
ATOM 739 O O . PRO A 1 95 ? 17.563 26.395 23.793 1.00 27.72 103 PRO I O 1
ATOM 743 N N . TRP A 1 96 ? 18.152 24.438 22.980 1.00 32.24 104 TRP I N 1
ATOM 744 C CA . TRP A 1 96 ? 19.301 24.351 23.924 1.00 9.62 104 TRP I CA 1
ATOM 745 C C . TRP A 1 96 ? 20.605 24.778 23.284 1.00 19.11 104 TRP I C 1
ATOM 746 O O . TRP A 1 96 ? 21.599 24.905 23.992 1.00 28.46 104 TRP I O 1
ATOM 757 N N . LEU A 1 97 ? 20.558 25.159 22.020 1.00 13.45 105 LEU I N 1
ATOM 758 C CA . LEU A 1 97 ? 21.725 25.797 21.439 1.00 3.08 105 LEU I CA 1
ATOM 759 C C . LEU A 1 97 ? 21.368 27.238 21.108 1.00 4.07 105 LEU I C 1
ATOM 760 O O . LEU A 1 97 ? 22.176 27.963 20.515 1.00 5.80 105 LEU I O 1
ATOM 765 N N . ASN A 1 98 ? 20.100 27.457 21.353 1.00 17.07 106 ASN I N 1
ATOM 766 C CA . ASN A 1 98 ? 19.280 28.600 20.969 1.00 6.32 106 ASN I CA 1
ATOM 767 C C . ASN A 1 98 ? 19.146 28.811 19.476 1.00 23.29 106 ASN I C 1
ATOM 768 O O . ASN A 1 98 ? 19.336 29.942 19.031 1.00 28.47 106 ASN I O 1
ATOM 773 N N . GLN A 1 99 ? 18.974 27.764 18.707 1.00 11.44 107 GLN I N 1
ATOM 774 C CA . GLN A 1 99 ? 19.067 27.995 17.247 1.00 4.67 107 GLN I CA 1
ATOM 775 C C . GLN A 1 99 ? 17.937 27.429 16.380 1.00 3.00 107 GLN I C 1
ATOM 776 O O . GLN A 1 99 ? 17.150 26.708 16.962 1.00 15.17 107 GLN I O 1
ATOM 782 N N . ILE A 1 100 ? 17.628 28.112 15.256 1.00 3.68 108 ILE I N 1
ATOM 783 C CA . ILE A 1 100 ? 16.475 27.982 14.337 1.00 3.00 108 ILE I CA 1
ATOM 784 C C . ILE A 1 100 ? 16.947 27.827 12.894 1.00 3.00 108 ILE I C 1
ATOM 785 O O . ILE A 1 100 ? 18.031 28.269 12.550 1.00 4.43 108 ILE I O 1
ATOM 790 N N . LYS A 1 101 ? 16.569 26.734 12.325 1.00 13.92 109 LYS I N 1
ATOM 791 C CA . LYS A 1 101 ? 17.233 26.107 11.133 1.00 6.85 109 LYS I CA 1
ATOM 792 C C . LYS A 1 101 ? 16.136 25.801 10.132 1.00 14.38 109 LYS I C 1
ATOM 793 O O . LYS A 1 101 ? 14.990 25.778 10.579 1.00 14.93 109 LYS I O 1
ATOM 799 N N . LEU A 1 102 ? 16.439 25.991 8.844 1.00 17.33 110 LEU I N 1
ATOM 800 C CA . LEU A 1 102 ? 15.372 25.898 7.852 1.00 3.87 110 LEU I CA 1
ATOM 801 C C . LEU A 1 102 ? 15.766 24.719 7.004 1.00 3.00 110 LEU I C 1
ATOM 802 O O . LEU A 1 102 ? 16.957 24.620 6.791 1.00 4.30 110 LEU I O 1
ATOM 807 N N . LEU A 1 103 ? 14.988 23.704 7.106 1.00 3.00 111 LEU I N 1
ATOM 808 C CA . LEU A 1 103 ? 15.292 22.311 6.777 1.00 3.00 111 LEU I CA 1
ATOM 809 C C . LEU A 1 103 ? 14.711 22.047 5.388 1.00 16.65 111 LEU I C 1
ATOM 810 O O . LEU A 1 103 ? 15.425 21.602 4.496 1.00 23.32 111 LEU I O 1
ATOM 815 N N . GLU A 1 104 ? 13.554 22.573 5.083 1.00 6.86 112 GLU I N 1
ATOM 816 C CA . GLU A 1 104 ? 13.223 22.476 3.671 1.00 3.00 112 GLU I CA 1
ATOM 817 C C . GLU A 1 104 ? 12.455 23.699 3.188 1.00 4.98 112 GLU I C 1
ATOM 818 O O . GLU A 1 104 ? 11.599 24.081 3.970 1.00 17.39 112 GLU I O 1
ATOM 824 N N . SER A 1 105 ? 12.563 24.133 1.902 1.00 3.00 113 SER I N 1
ATOM 825 C CA . SER A 1 105 ? 11.399 24.928 1.438 1.00 3.17 113 SER I CA 1
ATOM 826 C C . SER A 1 105 ? 10.985 24.483 0.069 1.00 4.84 113 SER I C 1
ATOM 827 O O . SER A 1 105 ? 11.919 24.302 -0.688 1.00 9.45 113 SER I O 1
ATOM 830 N N . LYS A 1 106 ? 9.708 24.263 -0.168 1.00 3.00 114 LYS I N 1
ATOM 831 C CA . LYS A 1 106 ? 9.251 23.807 -1.444 1.00 3.00 114 LYS I CA 1
ATOM 832 C C . LYS A 1 106 ? 8.274 24.824 -2.039 1.00 3.00 114 LYS I C 1
ATOM 833 O O . LYS A 1 106 ? 7.118 24.769 -1.650 1.00 9.32 114 LYS I O 1
ATOM 839 N N . CYS A 1 107 ? 8.668 25.576 -3.082 1.00 14.76 115 CYS I N 1
ATOM 840 C CA . CYS A 1 107 ? 7.746 26.474 -3.793 1.00 3.00 115 CYS I CA 1
ATOM 841 C C . CYS A 1 107 ? 7.233 26.048 -5.163 1.00 13.10 115 CYS I C 1
ATOM 842 O O . CYS A 1 107 ? 7.793 25.123 -5.709 1.00 20.23 115 CYS I O 1
ATOM 845 N N . GLN A 1 108 ? 6.050 26.491 -5.499 1.00 20.11 116 GLN I N 1
ATOM 846 C CA . GLN A 1 108 ? 5.306 26.140 -6.707 1.00 16.80 116 GLN I CA 1
ATOM 847 C C . GLN A 1 108 ? 5.307 27.385 -7.595 1.00 26.61 116 GLN I C 1
ATOM 848 O O . GLN A 1 108 ? 4.217 27.875 -7.903 1.00 25.19 116 GLN I O 1
#

Foldseek 3Di:
DDKAADDPVDDVQVVQVVVVQVVVVVVDPDFWDKDFPDWPTWIWDCPPFIKIKTKTWIFTDPAGPPDPCRVVRVVPVNPDDDDIKIKIWIWTANPVVRDIGTDDMDID

Nearest PDB structures (foldseek):
  1cew-assembly1_I  TM=1.009E+00  e=1.277E-18  Gallus gallus
  3nx0-assembly2_B  TM=8.856E-01  e=1.044E-09  Homo sapiens
  8v57-assembly1_D  TM=8.838E-01  e=3.066E-09  Mus musculus
  6rpv-assembly1_A  TM=7.372E-01  e=3.604E-09  Homo sapiens
  6uio-assembly1_D  TM=8.417E-01  e=2.406E-07  Mus musculus

Sequence (108 aa):
GAPVPVDENDEGLQRALQFAMAEYNRASNDKYSSRVVRVISAKRQLVSGIKYILQVEIGRTTCPKSSGDLQSCEFHDEPEMAKYTTCTFVVYSIPWLNQIKLLESKCQ

B-factor: mean 19.92, std 14.06, range [3.0, 62.73]